Protein AF-A0A524DK31-F1 (afdb_monomer_lite)

Foldseek 3Di:
DQVLQVVQQWGFPAPDDPDQQAFTWIAHNVVRDIDTDGNVCVVVPPPDPVVVVVVVVVVVVVVVVVVD

Structure (mmCIF, N/CA/C/O backbone):
data_AF-A0A524DK31-F1
#
_entry.id   AF-A0A524DK31-F1
#
loop_
_atom_site.group_PDB
_atom_site.id
_atom_site.type_symbol
_atom_site.label_atom_id
_atom_site.label_alt_id
_atom_site.label_comp_id
_atom_site.label_asym_id
_atom_site.label_entity_id
_atom_site.label_seq_id
_atom_site.pdbx_PDB_ins_code
_atom_site.Cartn_x
_atom_site.Cartn_y
_atom_site.Cartn_z
_atom_site.occupancy
_atom_site.B_iso_or_equiv
_atom_site.auth_seq_id
_atom_site.auth_comp_id
_atom_site.auth_asym_id
_atom_site.auth_atom_id
_atom_site.pdbx_PDB_model_num
ATOM 1 N N . MET A 1 1 ? -3.809 -9.624 6.165 1.00 77.19 1 MET A N 1
ATOM 2 C CA . MET A 1 1 ? -3.579 -8.341 5.444 1.00 77.19 1 MET A CA 1
ATOM 3 C C . MET A 1 1 ? -2.150 -7.851 5.563 1.00 77.19 1 MET A C 1
ATOM 5 O O . MET A 1 1 ? -1.609 -7.388 4.569 1.00 77.19 1 MET A O 1
ATOM 9 N N . GLN A 1 2 ? -1.534 -7.981 6.738 1.00 78.38 2 GLN A N 1
ATOM 10 C CA . GLN A 1 2 ? -0.107 -7.710 6.908 1.00 78.38 2 GLN A CA 1
ATOM 11 C C . GLN A 1 2 ? 0.759 -8.692 6.105 1.00 78.38 2 GLN A C 1
ATOM 13 O O . GLN A 1 2 ? 1.717 -8.258 5.484 1.00 78.38 2 GLN A O 1
ATOM 18 N N . ASP A 1 3 ? 0.375 -9.967 5.998 1.00 83.38 3 ASP A N 1
ATOM 19 C CA . ASP A 1 3 ? 1.105 -10.949 5.174 1.00 83.38 3 ASP A CA 1
ATOM 20 C C . A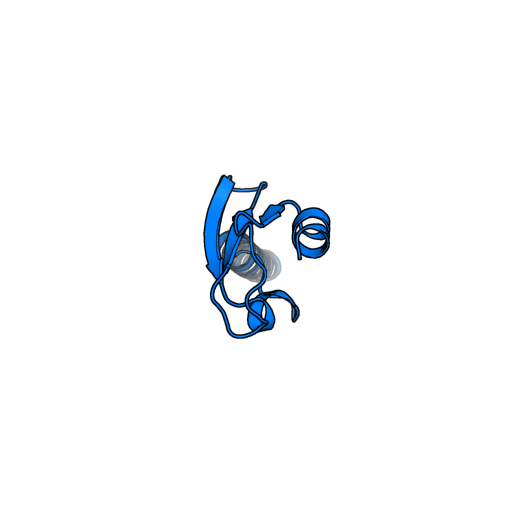SP A 1 3 ? 1.094 -10.607 3.684 1.00 83.38 3 ASP A C 1
ATOM 22 O O . ASP A 1 3 ? 2.129 -10.649 3.029 1.00 83.38 3 ASP A O 1
ATOM 26 N N . LEU A 1 4 ? -0.062 -10.179 3.157 1.00 84.25 4 LEU A N 1
ATOM 27 C CA . LEU A 1 4 ? -0.172 -9.693 1.778 1.00 84.25 4 LEU A CA 1
ATOM 28 C C . LEU A 1 4 ? 0.733 -8.478 1.552 1.00 84.25 4 LEU A C 1
ATOM 30 O O . LEU A 1 4 ? 1.337 -8.355 0.491 1.00 84.25 4 LEU A O 1
ATOM 34 N N . ALA A 1 5 ? 0.827 -7.598 2.553 1.00 85.50 5 ALA A N 1
ATOM 35 C CA . ALA A 1 5 ? 1.714 -6.452 2.493 1.00 85.50 5 ALA A CA 1
ATOM 36 C C . ALA A 1 5 ? 3.184 -6.874 2.441 1.00 85.50 5 ALA A C 1
ATOM 38 O O . ALA A 1 5 ? 3.908 -6.476 1.526 1.00 85.50 5 ALA A O 1
ATOM 39 N N . LYS A 1 6 ? 3.593 -7.759 3.353 1.00 85.44 6 LYS A N 1
ATOM 40 C CA . LYS A 1 6 ? 4.963 -8.277 3.426 1.00 85.44 6 LYS A CA 1
ATOM 41 C C . LYS A 1 6 ? 5.366 -9.018 2.155 1.00 85.44 6 LYS A C 1
ATOM 43 O O . LYS A 1 6 ? 6.448 -8.777 1.634 1.00 85.44 6 LYS A O 1
ATOM 48 N N . SER A 1 7 ? 4.467 -9.835 1.600 1.00 86.62 7 SER A N 1
ATOM 49 C CA . SER A 1 7 ? 4.672 -10.528 0.320 1.00 86.62 7 SER A CA 1
ATOM 50 C C . SER A 1 7 ? 4.914 -9.572 -0.854 1.00 86.62 7 SER A C 1
ATOM 52 O O . SER A 1 7 ? 5.448 -9.998 -1.875 1.00 86.62 7 SER A O 1
ATOM 54 N N . ARG A 1 8 ? 4.514 -8.300 -0.738 1.00 82.31 8 ARG A N 1
ATOM 55 C CA . ARG A 1 8 ? 4.672 -7.267 -1.771 1.00 82.31 8 ARG A CA 1
ATOM 56 C C . ARG A 1 8 ? 5.641 -6.157 -1.363 1.00 82.31 8 ARG A C 1
ATOM 58 O O . ARG A 1 8 ? 5.535 -5.037 -1.865 1.00 82.31 8 ARG A O 1
ATOM 65 N N . ASN A 1 9 ? 6.586 -6.460 -0.470 1.00 86.56 9 ASN A N 1
ATOM 66 C CA . ASN A 1 9 ? 7.586 -5.505 0.013 1.00 86.56 9 ASN A CA 1
ATOM 67 C C . ASN A 1 9 ? 6.949 -4.221 0.571 1.00 86.56 9 ASN A C 1
ATOM 69 O O . ASN A 1 9 ? 7.334 -3.097 0.235 1.00 86.56 9 ASN A O 1
ATOM 73 N N . GLY A 1 10 ? 5.952 -4.371 1.433 1.00 90.25 10 GLY A N 1
ATOM 74 C CA . GLY A 1 10 ? 5.433 -3.247 2.191 1.00 90.25 10 GLY A CA 1
ATOM 75 C C . GLY A 1 10 ? 4.663 -3.646 3.434 1.00 90.25 10 GLY A C 1
ATOM 76 O O . GLY A 1 10 ? 4.633 -4.807 3.829 1.00 90.25 10 GLY A O 1
ATOM 77 N N . ASP A 1 11 ? 4.034 -2.656 4.053 1.00 90.31 11 ASP A N 1
ATOM 78 C CA . ASP A 1 11 ? 3.431 -2.781 5.370 1.00 90.31 11 ASP A CA 1
ATOM 79 C C . ASP A 1 11 ? 2.006 -2.231 5.388 1.00 90.31 11 ASP A C 1
ATOM 81 O O . ASP A 1 11 ? 1.681 -1.196 4.806 1.00 90.31 11 ASP A O 1
ATOM 85 N N . CYS A 1 12 ? 1.120 -2.938 6.084 1.00 89.31 12 CYS A N 1
ATOM 86 C CA . CYS A 1 12 ? -0.229 -2.458 6.353 1.00 89.31 12 CYS A CA 1
ATOM 87 C C . CYS A 1 12 ? -0.211 -1.665 7.666 1.00 89.31 12 CYS A C 1
ATOM 89 O O . CYS A 1 12 ? -0.134 -2.251 8.744 1.00 89.31 12 CYS A O 1
ATOM 91 N N . LEU A 1 13 ? -0.327 -0.338 7.576 1.00 87.75 13 LEU A N 1
ATOM 92 C CA . LEU A 1 13 ? -0.352 0.570 8.732 1.00 87.75 13 LEU A CA 1
ATOM 93 C C . LEU A 1 13 ? -1.698 0.547 9.475 1.00 87.75 13 LEU A C 1
ATOM 95 O O . LEU A 1 13 ? -1.811 1.043 10.596 1.00 87.75 13 LEU A O 1
ATOM 99 N N . SER A 1 14 ? -2.748 -0.006 8.859 1.00 86.06 14 SER A N 1
ATOM 100 C CA . SER A 1 14 ? -4.031 -0.170 9.542 1.00 86.06 14 SER A CA 1
ATOM 101 C C . SER A 1 14 ? -3.955 -1.281 10.589 1.00 86.06 14 SER A C 1
ATOM 103 O O . SER A 1 14 ? -3.738 -2.443 10.249 1.00 86.06 14 SER A O 1
ATOM 105 N N . LYS A 1 15 ? -4.199 -0.930 11.858 1.00 78.94 15 LYS A N 1
ATOM 106 C CA . LYS A 1 15 ? -4.252 -1.887 12.978 1.00 78.94 15 LYS A CA 1
ATOM 107 C C . LYS A 1 15 ? -5.491 -2.784 12.952 1.00 78.94 15 LYS A C 1
ATOM 109 O O . LYS A 1 15 ? -5.429 -3.914 13.418 1.00 78.94 15 LYS A O 1
ATOM 114 N N . LYS A 1 16 ? -6.618 -2.291 12.423 1.00 80.06 16 LYS A N 1
ATOM 115 C CA . LYS A 1 16 ? -7.873 -3.052 12.328 1.00 80.06 16 LYS A CA 1
ATOM 116 C C . LYS A 1 16 ? -8.215 -3.338 10.873 1.00 80.06 16 LYS A C 1
ATOM 118 O O . LYS A 1 16 ? -8.194 -2.437 10.030 1.00 80.06 16 LYS A O 1
ATOM 123 N N . TYR A 1 17 ? -8.538 -4.597 10.597 1.00 78.81 17 TYR A N 1
ATOM 124 C CA . TYR A 1 17 ? -9.157 -5.004 9.346 1.00 78.81 17 TYR A CA 1
ATOM 125 C C . TYR A 1 17 ? -10.663 -4.790 9.460 1.00 78.81 17 TYR A C 1
ATOM 127 O O . TYR A 1 17 ? -11.341 -5.514 10.178 1.00 78.81 17 TYR A O 1
ATOM 135 N N . LEU A 1 18 ? -11.168 -3.758 8.788 1.00 78.25 18 LEU A N 1
ATOM 136 C CA . LEU A 1 18 ? -12.589 -3.398 8.810 1.00 78.25 18 LEU A CA 1
ATOM 137 C C . LEU A 1 18 ? -13.359 -3.966 7.601 1.00 78.25 18 LEU A C 1
ATOM 139 O O . LEU A 1 18 ? -14.558 -3.745 7.482 1.00 78.25 18 LEU A O 1
ATOM 143 N N . GLY A 1 19 ? -12.676 -4.687 6.705 1.00 81.94 19 GLY A N 1
ATOM 144 C CA . GLY A 1 19 ? -13.262 -5.334 5.530 1.00 81.94 19 GLY A CA 1
ATO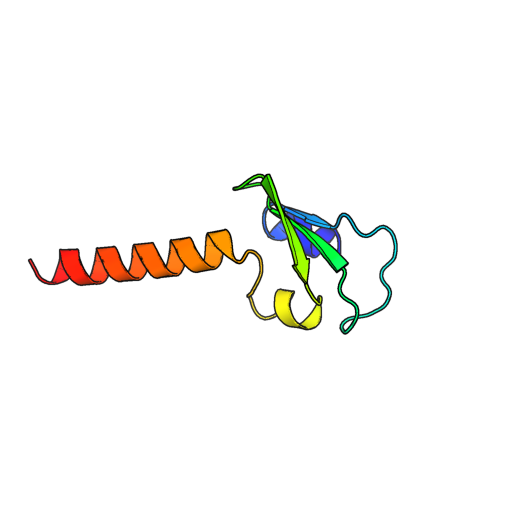M 145 C C . GLY A 1 19 ? -12.617 -4.927 4.205 1.00 81.94 19 GLY A C 1
ATOM 146 O O . GLY A 1 19 ? -11.827 -3.984 4.129 1.00 81.94 19 GLY A O 1
ATOM 147 N N . ASP A 1 20 ? -12.982 -5.641 3.137 1.00 79.94 20 ASP A N 1
ATOM 148 C CA . ASP A 1 20 ? -12.375 -5.490 1.808 1.00 79.94 20 ASP A CA 1
ATOM 149 C C . ASP A 1 20 ? -12.716 -4.171 1.099 1.00 79.94 20 ASP A C 1
ATOM 151 O O . ASP A 1 20 ? -11.951 -3.696 0.256 1.00 79.94 20 ASP A O 1
ATOM 155 N N . LYS A 1 21 ? -13.857 -3.573 1.459 1.00 82.94 21 LYS A N 1
ATOM 156 C CA . LYS A 1 21 ? -14.348 -2.291 0.928 1.00 82.94 21 LYS A CA 1
ATOM 157 C C . LYS A 1 21 ? -13.903 -1.089 1.764 1.00 82.94 21 LYS A C 1
ATOM 159 O O . LYS A 1 21 ? -14.201 0.051 1.413 1.00 82.94 21 LYS A O 1
ATOM 164 N N . VAL A 1 22 ? -13.192 -1.317 2.868 1.00 87.75 22 VAL A N 1
ATOM 165 C CA . VAL A 1 22 ? -12.710 -0.235 3.728 1.00 87.75 22 VAL A CA 1
ATOM 166 C C . VAL A 1 22 ? -11.316 0.180 3.286 1.00 87.75 22 VAL A C 1
ATOM 168 O O . VAL A 1 22 ? -10.437 -0.649 3.063 1.00 87.75 22 VAL A O 1
ATOM 171 N N . LYS A 1 23 ? -11.101 1.491 3.150 1.00 87.12 23 LYS A N 1
ATOM 172 C CA . LYS A 1 23 ? -9.785 2.041 2.817 1.00 87.12 23 LYS A CA 1
ATOM 173 C C . LYS A 1 23 ? -8.838 1.818 3.997 1.00 87.12 23 LYS A C 1
ATOM 175 O O . LYS A 1 23 ? -8.981 2.461 5.035 1.00 87.12 23 LYS A O 1
ATOM 180 N N . LEU A 1 24 ? -7.861 0.935 3.823 1.00 89.25 24 LEU A N 1
ATOM 181 C CA . LEU A 1 24 ? -6.775 0.734 4.780 1.00 89.25 24 LEU A CA 1
ATOM 182 C C . LEU A 1 24 ? -5.581 1.606 4.388 1.00 89.25 24 LEU A C 1
ATOM 184 O O . LEU A 1 24 ? -5.435 1.981 3.223 1.00 89.25 24 LEU A O 1
ATOM 188 N N . ARG A 1 25 ? -4.738 1.947 5.368 1.00 91.19 25 ARG A N 1
ATOM 189 C CA . ARG A 1 25 ? -3.441 2.583 5.114 1.00 91.19 25 ARG A CA 1
ATOM 190 C C . ARG A 1 25 ? -2.394 1.518 4.811 1.00 91.19 25 ARG A C 1
ATOM 192 O O . ARG A 1 25 ? -2.244 0.565 5.577 1.00 91.19 25 ARG A O 1
ATOM 199 N N . TRP A 1 26 ? -1.661 1.740 3.735 1.00 90.38 26 TRP A N 1
ATOM 200 C CA . TRP A 1 26 ? -0.600 0.885 3.228 1.00 90.38 26 TRP A CA 1
ATOM 201 C C . TRP A 1 26 ? 0.669 1.703 3.065 1.00 90.38 26 TRP A C 1
ATOM 203 O O . TRP A 1 26 ? 0.602 2.911 2.835 1.00 90.38 26 TRP A O 1
ATOM 213 N N . LYS A 1 27 ? 1.804 1.029 3.170 1.00 91.31 27 LYS A N 1
ATOM 214 C CA . LYS A 1 27 ? 3.134 1.578 2.980 1.00 91.31 27 LYS A CA 1
ATOM 215 C C . LYS A 1 27 ? 3.909 0.662 2.046 1.00 91.31 27 LYS A C 1
ATOM 217 O O . LYS A 1 27 ? 3.884 -0.551 2.218 1.00 91.31 27 LYS A O 1
ATOM 222 N N . CYS A 1 28 ? 4.583 1.220 1.053 1.00 90.56 28 CYS A N 1
ATOM 223 C CA . CYS A 1 28 ? 5.460 0.480 0.151 1.00 90.56 28 CYS A CA 1
ATOM 224 C C . CYS A 1 28 ? 6.890 0.734 0.598 1.00 90.56 28 CYS A C 1
ATOM 226 O O . CYS A 1 28 ? 7.301 1.889 0.653 1.00 90.56 28 CYS A O 1
ATOM 228 N N . ASN A 1 29 ? 7.651 -0.322 0.877 1.00 88.56 29 ASN A N 1
ATOM 229 C CA . ASN A 1 29 ? 9.022 -0.189 1.372 1.00 88.56 29 ASN A CA 1
ATOM 230 C C . ASN A 1 29 ? 10.027 0.100 0.252 1.00 88.56 29 ASN A C 1
ATOM 232 O O . ASN A 1 29 ? 11.137 0.521 0.540 1.00 88.56 29 ASN A O 1
ATOM 236 N N . ILE A 1 30 ? 9.628 -0.053 -1.015 1.00 85.94 30 ILE A N 1
ATOM 237 C CA . ILE A 1 30 ? 10.466 0.303 -2.170 1.00 85.94 30 ILE A CA 1
ATOM 238 C C . ILE A 1 30 ? 10.611 1.826 -2.262 1.00 85.94 30 ILE A C 1
ATOM 240 O O . ILE A 1 30 ? 11.708 2.343 -2.400 1.00 85.94 30 ILE A O 1
ATOM 244 N N . HIS A 1 31 ? 9.491 2.547 -2.186 1.00 83.50 31 HIS A N 1
ATOM 245 C CA . HIS A 1 31 ? 9.455 4.006 -2.352 1.00 83.50 31 HIS A CA 1
ATOM 246 C C . HIS A 1 31 ? 9.234 4.751 -1.030 1.00 83.50 31 HIS A C 1
ATOM 248 O O . HIS A 1 31 ? 9.102 5.972 -1.021 1.00 83.50 31 HIS A O 1
ATOM 254 N N . ASN A 1 32 ? 9.099 4.014 0.077 1.00 86.06 32 ASN A N 1
ATOM 255 C CA . ASN A 1 32 ? 8.651 4.527 1.372 1.00 86.06 32 ASN A CA 1
ATOM 256 C C . ASN A 1 32 ? 7.344 5.347 1.266 1.00 86.06 32 ASN A C 1
ATOM 258 O O . ASN A 1 32 ? 7.138 6.314 1.995 1.00 86.06 32 ASN A O 1
ATOM 262 N N . TYR A 1 33 ? 6.465 4.973 0.328 1.00 87.94 33 TYR A N 1
ATOM 263 C CA . TYR A 1 33 ? 5.248 5.718 0.008 1.00 87.94 33 TYR A CA 1
ATOM 264 C C . TYR A 1 33 ? 4.057 5.180 0.794 1.00 87.94 33 TYR A C 1
ATOM 266 O O . TYR A 1 33 ? 3.805 3.974 0.788 1.00 87.94 33 TYR A O 1
ATOM 274 N N . GLU A 1 34 ? 3.303 6.074 1.426 1.00 91.75 34 GLU A N 1
ATOM 275 C CA . GLU A 1 34 ? 2.097 5.744 2.180 1.00 91.75 34 GLU A CA 1
ATOM 276 C C . GLU A 1 34 ? 0.841 6.151 1.410 1.00 91.75 34 GLU A C 1
ATOM 278 O O . GLU A 1 34 ? 0.696 7.301 0.996 1.00 91.75 34 GLU A O 1
ATOM 283 N N . TRP A 1 35 ? -0.111 5.231 1.252 1.00 90.44 35 TRP A N 1
ATOM 284 C CA . TRP A 1 35 ? -1.385 5.524 0.592 1.00 90.44 35 TRP A CA 1
ATOM 285 C C . TRP A 1 35 ? -2.561 4.806 1.239 1.00 90.44 35 TRP A C 1
ATOM 287 O O . TRP A 1 35 ? -2.424 3.871 2.028 1.00 90.44 35 TRP A O 1
ATOM 297 N N . LYS A 1 36 ? -3.764 5.270 0.900 1.00 90.44 36 LYS A N 1
ATOM 298 C CA . LYS A 1 36 ? -5.018 4.658 1.336 1.00 90.44 36 LYS A CA 1
ATOM 299 C C . LYS A 1 36 ? -5.633 3.896 0.174 1.00 90.44 36 LYS A C 1
ATOM 301 O O . LYS A 1 36 ? -5.979 4.501 -0.837 1.00 90.44 36 LYS A O 1
ATOM 306 N N . ALA A 1 37 ? -5.818 2.593 0.334 1.00 88.31 37 ALA A N 1
ATOM 307 C CA . ALA A 1 37 ? -6.416 1.745 -0.689 1.00 88.31 37 ALA A CA 1
ATOM 308 C C . ALA A 1 37 ? -7.304 0.667 -0.077 1.00 88.31 37 ALA A C 1
ATOM 310 O O . ALA A 1 37 ? -7.112 0.229 1.061 1.00 88.31 37 ALA A O 1
ATOM 311 N N . MET A 1 38 ? -8.293 0.250 -0.860 1.00 89.69 38 MET A N 1
ATOM 312 C CA . MET A 1 38 ? -9.158 -0.863 -0.504 1.00 89.69 38 MET A CA 1
ATOM 313 C C . MET A 1 38 ? -8.421 -2.183 -0.766 1.00 89.69 38 MET A C 1
ATOM 315 O O . MET A 1 38 ? -7.887 -2.360 -1.864 1.00 89.69 38 MET A O 1
ATOM 319 N N . PRO A 1 39 ? -8.423 -3.123 0.192 1.00 86.56 39 PRO A N 1
ATOM 320 C CA . PRO A 1 39 ? -7.940 -4.494 0.007 1.00 86.56 39 PRO A CA 1
ATOM 321 C C . PRO A 1 39 ? -8.415 -5.156 -1.283 1.00 86.56 39 PRO A C 1
ATOM 323 O O . PRO A 1 39 ? -7.632 -5.817 -1.962 1.00 86.56 39 PRO A O 1
ATOM 326 N N . HIS A 1 40 ? -9.682 -4.920 -1.631 1.00 87.00 40 HIS A N 1
ATOM 327 C CA . HIS A 1 40 ? -10.309 -5.403 -2.852 1.00 87.00 40 HIS A CA 1
ATOM 328 C C . HIS A 1 40 ? -9.529 -5.024 -4.118 1.00 87.00 40 HIS A C 1
ATOM 330 O O . HIS A 1 40 ? -9.433 -5.831 -5.031 1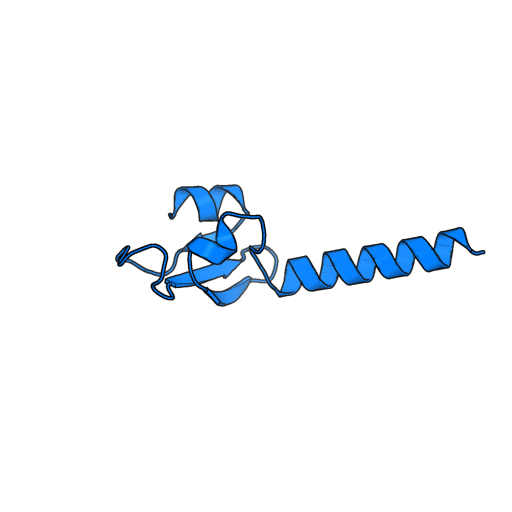.00 87.00 40 HIS A O 1
ATOM 336 N N . ASN A 1 41 ? -8.925 -3.834 -4.159 1.00 84.25 41 ASN A N 1
ATOM 337 C CA . ASN A 1 41 ? -8.131 -3.390 -5.306 1.00 84.25 41 ASN A CA 1
ATOM 338 C C . ASN A 1 41 ? -6.674 -3.874 -5.216 1.00 84.25 41 ASN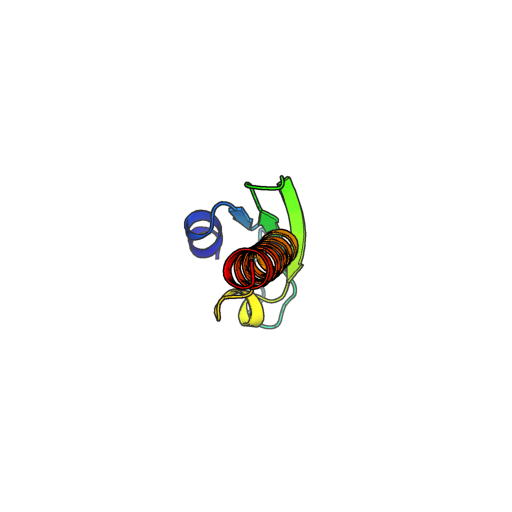 A C 1
ATOM 340 O O . ASN A 1 41 ? -6.041 -4.107 -6.240 1.00 84.25 41 ASN A O 1
ATOM 344 N N . ILE A 1 42 ? -6.155 -4.083 -4.002 1.00 84.31 42 ILE A N 1
ATOM 345 C CA . ILE A 1 42 ? -4.783 -4.559 -3.767 1.00 84.31 42 ILE A CA 1
ATOM 346 C C . ILE A 1 42 ? -4.614 -6.037 -4.166 1.00 84.31 42 ILE A C 1
ATOM 348 O O . ILE A 1 42 ? -3.595 -6.414 -4.754 1.00 84.31 42 ILE A O 1
ATOM 352 N N . LYS A 1 43 ? -5.612 -6.879 -3.865 1.00 80.62 43 LYS A N 1
ATOM 353 C CA . LYS A 1 43 ? -5.623 -8.321 -4.175 1.00 80.62 43 LYS A CA 1
ATOM 354 C C . LYS A 1 43 ? -5.356 -8.641 -5.662 1.00 80.62 43 LYS A C 1
ATOM 356 O O . LYS A 1 43 ? -4.414 -9.394 -5.909 1.00 80.62 43 LYS A O 1
ATOM 361 N N . PRO A 1 44 ? -6.082 -8.064 -6.645 1.00 82.31 44 PRO A N 1
ATOM 362 C CA . PRO A 1 44 ? -5.922 -8.393 -8.066 1.00 82.31 44 PRO A CA 1
ATOM 363 C C . PRO A 1 44 ? -4.625 -7.873 -8.711 1.00 82.31 44 PRO A C 1
ATOM 365 O O . PRO A 1 44 ? -4.408 -8.116 -9.891 1.00 82.31 44 PRO A O 1
ATOM 368 N N . GLY A 1 45 ? -3.746 -7.186 -7.969 1.00 75.06 45 GLY A N 1
ATOM 369 C CA . GLY A 1 45 ? -2.418 -6.788 -8.458 1.00 75.06 45 GLY A CA 1
ATOM 370 C C . GLY A 1 45 ? -2.131 -5.288 -8.413 1.00 75.06 45 GLY A C 1
ATOM 371 O O . GLY A 1 45 ? -0.983 -4.889 -8.598 1.00 75.06 45 GLY A O 1
ATOM 372 N N . HIS A 1 46 ? -3.114 -4.443 -8.093 1.00 76.00 46 HIS A N 1
ATOM 373 C CA . HIS A 1 46 ? -2.885 -3.007 -7.916 1.00 76.00 46 HIS A CA 1
ATOM 374 C C . HIS A 1 46 ? -2.366 -2.723 -6.506 1.00 76.00 46 HIS A C 1
ATOM 376 O O . HIS A 1 46 ? -3.114 -2.292 -5.639 1.00 76.00 46 HIS A O 1
ATOM 382 N N . TRP A 1 47 ? -1.083 -3.003 -6.273 1.00 81.88 47 TRP A N 1
ATOM 383 C CA . TRP A 1 47 ? -0.410 -2.771 -4.993 1.00 81.88 47 TRP A CA 1
ATOM 384 C C . TRP A 1 47 ? -0.048 -1.288 -4.800 1.00 81.88 47 TRP A C 1
ATOM 386 O O . TRP A 1 47 ? -0.805 -0.545 -4.184 1.00 81.88 47 TRP A O 1
ATOM 396 N N . CYS A 1 48 ? 1.083 -0.842 -5.351 1.00 84.75 48 CYS A N 1
ATOM 397 C CA . CYS A 1 48 ? 1.620 0.504 -5.158 1.00 84.75 48 CYS A CA 1
ATOM 398 C C . CYS A 1 48 ? 1.431 1.335 -6.436 1.00 84.75 48 CYS A C 1
ATOM 400 O O . CYS A 1 48 ? 1.863 0.888 -7.502 1.00 84.75 48 CYS A O 1
ATOM 402 N N . PRO A 1 49 ? 0.834 2.540 -6.366 1.00 83.31 49 PRO A N 1
ATOM 403 C CA . PRO A 1 49 ? 0.643 3.387 -7.542 1.00 83.31 49 PRO A CA 1
ATOM 404 C C . PRO A 1 49 ? 1.971 3.850 -8.145 1.00 83.31 49 PRO A C 1
ATOM 406 O O . PRO A 1 49 ? 2.073 3.931 -9.364 1.00 83.31 49 PRO A O 1
ATOM 409 N N . MET A 1 50 ? 2.995 4.089 -7.318 1.00 83.69 50 MET A N 1
ATOM 410 C CA . MET A 1 50 ? 4.321 4.464 -7.807 1.00 83.69 50 MET A CA 1
ATOM 411 C C . MET A 1 50 ? 4.983 3.309 -8.563 1.00 83.69 50 MET A C 1
ATOM 413 O O . MET A 1 50 ? 5.361 3.488 -9.713 1.00 83.69 50 MET A O 1
ATOM 417 N N . CYS A 1 51 ? 5.000 2.100 -7.989 1.00 82.94 51 CYS A N 1
ATOM 418 C CA . CYS A 1 51 ? 5.546 0.922 -8.672 1.00 82.94 51 CYS A CA 1
ATOM 419 C C . CYS A 1 51 ? 4.752 0.572 -9.940 1.00 82.94 51 CYS A C 1
ATOM 421 O O . CYS A 1 51 ? 5.324 0.170 -10.946 1.00 82.94 51 CYS A O 1
ATOM 423 N N . ALA A 1 52 ? 3.425 0.742 -9.921 1.00 83.50 52 ALA A N 1
ATOM 424 C CA . ALA A 1 52 ? 2.594 0.538 -11.105 1.00 83.50 52 ALA A CA 1
ATOM 425 C C . ALA A 1 52 ? 2.887 1.576 -12.201 1.00 83.50 52 ALA A C 1
ATOM 427 O O . ALA A 1 52 ? 2.847 1.254 -13.389 1.00 83.50 52 ALA A O 1
ATOM 428 N N . ASN A 1 53 ? 3.172 2.820 -11.813 1.00 84.12 53 ASN A N 1
ATOM 429 C CA . ASN A 1 53 ? 3.562 3.876 -12.737 1.00 84.12 53 ASN A CA 1
ATOM 430 C C . ASN A 1 53 ? 4.963 3.635 -13.315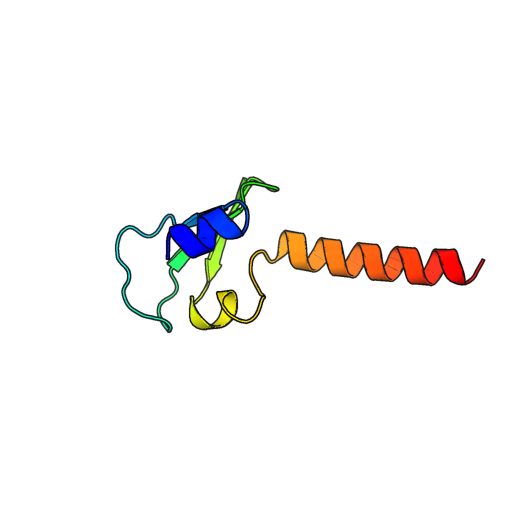 1.00 84.12 53 ASN A C 1
ATOM 432 O O . ASN A 1 53 ? 5.162 3.795 -14.516 1.00 84.12 53 ASN A O 1
ATOM 436 N N . GLU A 1 54 ? 5.904 3.188 -12.488 1.00 82.00 54 GLU A N 1
ATOM 437 C CA . GLU A 1 54 ? 7.256 2.817 -12.903 1.00 82.00 54 GLU A CA 1
ATOM 438 C C . GLU A 1 54 ? 7.232 1.647 -13.891 1.00 82.00 54 GLU A C 1
ATOM 440 O O . GLU A 1 54 ? 7.738 1.787 -15.000 1.00 82.00 54 GLU A O 1
ATOM 445 N N . ALA A 1 55 ? 6.507 0.566 -13.587 1.00 77.50 55 ALA A N 1
ATOM 446 C CA . ALA A 1 55 ? 6.333 -0.564 -14.504 1.00 77.50 55 ALA A CA 1
ATOM 447 C C . ALA A 1 55 ? 5.712 -0.146 -15.854 1.00 77.50 55 ALA A C 1
ATOM 449 O O . ALA A 1 55 ? 6.090 -0.649 -16.918 1.00 77.50 55 ALA A O 1
ATOM 450 N N . ARG A 1 56 ? 4.770 0.811 -15.841 1.00 75.50 56 ARG A N 1
ATOM 451 C CA . ARG A 1 56 ? 4.216 1.408 -17.070 1.00 75.50 56 ARG A CA 1
ATOM 452 C C . ARG A 1 56 ? 5.253 2.239 -17.828 1.00 75.50 56 ARG A C 1
ATOM 454 O O . ARG A 1 56 ? 5.292 2.169 -19.056 1.00 75.50 56 ARG A O 1
ATOM 461 N N . SER A 1 57 ? 6.078 3.005 -17.121 1.00 75.56 57 SER A N 1
ATOM 462 C CA . SER A 1 57 ? 7.150 3.820 -17.702 1.00 75.56 57 SER A CA 1
ATOM 463 C C . SER A 1 57 ? 8.253 2.955 -18.325 1.00 75.56 57 SER A C 1
ATOM 465 O O . SER A 1 57 ? 8.643 3.183 -19.469 1.00 75.56 57 SER A O 1
ATOM 467 N N . GLU A 1 58 ? 8.685 1.892 -17.644 1.00 67.50 58 GLU A N 1
ATOM 468 C CA . GLU A 1 58 ? 9.657 0.925 -18.171 1.00 67.50 58 GLU A CA 1
ATOM 469 C C . GLU A 1 58 ? 9.146 0.225 -19.433 1.00 67.50 58 GLU A C 1
ATOM 471 O O . GLU A 1 58 ? 9.876 0.080 -20.415 1.00 67.50 58 GLU A O 1
ATOM 476 N N . SER A 1 59 ? 7.868 -0.163 -19.445 1.00 61.09 59 SER A N 1
ATOM 477 C CA . SER A 1 59 ? 7.231 -0.761 -20.625 1.00 61.09 59 SER A CA 1
ATOM 478 C C . SER A 1 59 ? 7.234 0.198 -21.821 1.00 61.09 59 SER A C 1
ATOM 480 O O . SER A 1 59 ? 7.422 -0.225 -22.963 1.00 61.09 59 SER A O 1
ATOM 482 N N . ARG A 1 60 ? 7.074 1.503 -21.564 1.00 58.50 60 ARG A N 1
ATOM 483 C CA . ARG A 1 60 ? 7.162 2.551 -22.586 1.00 58.50 60 ARG A CA 1
ATOM 484 C C . ARG A 1 60 ? 8.595 2.710 -23.095 1.00 58.50 60 ARG A C 1
ATOM 486 O O . ARG A 1 60 ? 8.776 2.761 -24.307 1.00 58.50 60 ARG A O 1
ATOM 493 N N . ASN A 1 61 ? 9.596 2.728 -22.214 1.00 59.59 61 ASN A N 1
ATOM 494 C CA . ASN A 1 61 ? 11.007 2.811 -22.614 1.00 59.59 61 ASN A CA 1
ATOM 495 C C . ASN A 1 61 ? 11.443 1.601 -23.454 1.00 59.59 61 ASN A C 1
ATOM 497 O O . ASN A 1 61 ? 12.005 1.788 -24.530 1.00 59.59 61 ASN A O 1
ATOM 501 N N . LYS A 1 62 ? 11.066 0.377 -23.060 1.00 56.56 62 LYS A N 1
ATOM 502 C CA . LYS A 1 62 ? 11.356 -0.840 -23.845 1.00 56.56 62 LYS A CA 1
ATOM 503 C C . LYS A 1 62 ? 10.718 -0.834 -25.236 1.00 56.56 62 LYS A C 1
ATOM 505 O O . LYS A 1 62 ? 11.296 -1.376 -26.176 1.00 56.56 62 LYS A O 1
ATOM 510 N N . TYR A 1 63 ? 9.530 -0.243 -25.384 1.00 53.84 63 TYR A N 1
ATOM 511 C CA . TYR A 1 63 ? 8.874 -0.096 -26.687 1.00 53.84 63 TYR A CA 1
ATOM 512 C C . TYR A 1 63 ? 9.634 0.865 -27.616 1.00 53.84 63 TYR A C 1
ATOM 514 O 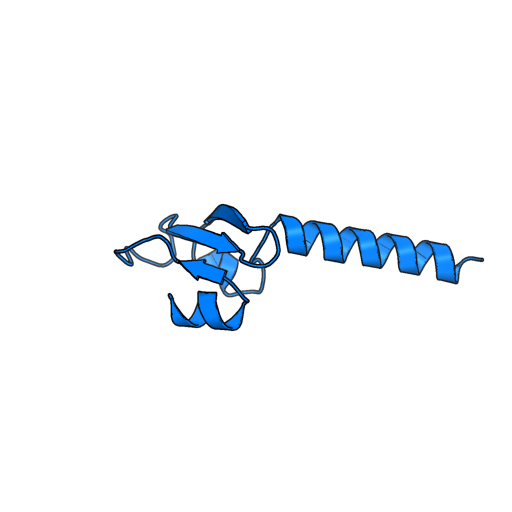O . TYR A 1 63 ? 9.735 0.602 -28.813 1.00 53.84 63 TYR A O 1
ATOM 522 N N . TRP A 1 64 ? 10.189 1.953 -27.074 1.00 50.25 64 TRP A N 1
ATOM 523 C CA . TRP A 1 64 ? 10.996 2.907 -27.841 1.00 50.25 64 TRP A CA 1
ATOM 524 C C . TRP A 1 64 ? 12.383 2.362 -28.193 1.00 50.25 64 TRP A C 1
ATOM 526 O O . TRP A 1 64 ? 12.819 2.546 -29.326 1.00 50.25 64 TRP A O 1
ATOM 536 N N . GLU A 1 65 ? 13.043 1.639 -27.286 1.00 53.28 65 GLU A N 1
ATOM 537 C CA . GLU A 1 65 ? 14.340 1.005 -27.568 1.00 53.28 65 GLU A CA 1
ATOM 538 C C . GLU A 1 65 ? 14.240 -0.098 -28.627 1.00 53.28 65 GLU A C 1
ATOM 540 O O . GLU A 1 65 ? 15.108 -0.192 -29.484 1.00 53.28 65 GLU A O 1
ATOM 545 N N . LYS A 1 66 ? 13.153 -0.882 -28.641 1.00 54.44 66 LYS A N 1
ATOM 546 C CA . LYS A 1 66 ? 12.907 -1.894 -29.688 1.00 54.44 66 LYS A CA 1
ATOM 547 C C . LYS A 1 66 ? 12.589 -1.323 -31.077 1.00 54.44 66 LYS A C 1
ATOM 549 O O . LYS A 1 66 ? 12.517 -2.097 -32.026 1.00 54.44 66 LYS A O 1
ATOM 554 N N . ARG A 1 67 ? 12.323 -0.017 -31.202 1.00 51.97 67 ARG A N 1
ATOM 555 C CA . ARG A 1 67 ? 12.046 0.661 -32.487 1.00 51.97 67 ARG A CA 1
ATOM 556 C C . ARG A 1 67 ? 13.274 1.362 -33.082 1.00 51.97 67 ARG A C 1
ATOM 558 O O . ARG A 1 67 ? 13.122 1.989 -34.130 1.00 51.97 67 ARG A O 1
ATOM 565 N N . LYS A 1 68 ? 14.430 1.301 -32.418 1.00 50.16 68 LYS A N 1
ATOM 566 C CA . LYS A 1 68 ? 15.722 1.776 -32.930 1.00 50.16 68 LYS A CA 1
ATOM 567 C C . LYS A 1 68 ? 16.451 0.641 -33.637 1.00 50.16 68 LYS A C 1
ATOM 569 O O . LYS A 1 68 ? 17.112 0.952 -34.647 1.00 50.16 68 LYS A O 1
#

Sequence (68 aa):
MQDLAKSRNGDCLSKKYLGDKVKLRWKCNIHNYEWKAMPHNIKPGHWCPMCANEARSESRNKYWEKRK

Radius of gyration: 14.38 Å; chains: 1; bounding box: 30×17×46 Å

pLDDT: mean 79.89, std 11.43, range [50.16, 91.75]

Secondary structure (DSSP, 8-state):
-HHHHHHTTEEE--SS---TTS-EEEEETTTTEEEEE-HHHHTTT---HHHHHHHHHHHHHHHHHTT-